Protein AF-A0A8W8P4F6-F1 (afdb_monomer)

Sequence (66 aa):
MATSDERGKPRVLVLGGTGFIGRNLVTYLVQNDLVSKVRVADKVPPALAWLNQKHKVRFNGQMPTG

Radius of gyration: 12.94 Å; Cα contacts (8 Å, |Δi|>4): 67; chains: 1; bounding box: 38×24×29 Å

Nearest PDB structures (foldseek):
  2atc-assembly1_B  TM=4.153E-01  e=3.685E+00  Escherichia coli
  4w91-assembly5_I  TM=4.303E-01  e=3.450E+00  Brucella suis bv. 4 str. 40
  2ayi-assembly1_A  TM=4.439E-01  e=5.844E+00  Thermus thermophilus
  4w91-assembly3_E  TM=4.315E-01  e=4.796E+00  Brucella suis bv. 4 str. 40

Foldseek 3Di:
DDDPPVPPAAADEAEQLLDPVNLVVLVVCLVVVRHPYYHYDYPDPNVRRPDDPSSVCSHVVNDDDD

Organism: Magallana gigas (NCBI:txid29159)

pLDDT: mean 73.58, std 16.41, range [41.47, 91.5]

Solvent-accessible surface area (backbone atoms only — not comparable to full-atom values): 4224 Å² total; per-residue (Å²): 134,87,62,81,78,82,68,60,56,50,74,46,77,37,76,45,25,75,43,82,65,30,42,52,51,56,47,51,38,60,74,68,66,58,44,72,40,82,47,72,46,48,97,62,54,71,90,78,41,95,57,55,72,80,52,46,43,59,74,72,70,48,72,83,81,126

InterPro domains:
  IPR002225 3-beta hydroxysteroid dehydrogenase/isomerase [PF01073] (13-45)
  IPR036291 NAD(P)-binding domain superfamily [SSF51735] (6-51)

Structure (mmCIF, N/CA/C/O backbone):
data_AF-A0A8W8P4F6-F1
#
_entry.id   AF-A0A8W8P4F6-F1
#
loop_
_atom_site.group_PDB
_atom_site.id
_atom_site.type_symbol
_atom_site.label_atom_id
_atom_site.label_alt_id
_atom_site.label_comp_id
_atom_site.label_asym_id
_atom_site.label_entity_id
_atom_site.label_seq_id
_atom_site.pdbx_PDB_ins_code
_atom_site.Cartn_x
_atom_site.Cartn_y
_atom_site.Cartn_z
_atom_site.occupancy
_atom_site.B_iso_or_equiv
_atom_site.auth_seq_id
_atom_site.auth_comp_id
_atom_site.auth_asym_id
_atom_site.auth_atom_id
_atom_site.pdbx_PDB_model_num
ATOM 1 N N . MET A 1 1 ? -28.075 13.752 6.621 1.00 42.72 1 MET A N 1
ATOM 2 C CA . MET A 1 1 ? -26.703 14.222 6.330 1.00 42.72 1 MET A CA 1
ATOM 3 C C . MET A 1 1 ? -25.769 13.366 7.172 1.00 42.72 1 MET A C 1
ATOM 5 O O . MET A 1 1 ? -25.727 13.557 8.374 1.00 42.72 1 MET A O 1
ATOM 9 N N . ALA A 1 2 ? -25.183 12.313 6.594 1.00 42.94 2 ALA A N 1
ATOM 10 C CA . ALA A 1 2 ? -24.478 11.292 7.374 1.00 42.94 2 ALA A CA 1
ATOM 11 C C . ALA A 1 2 ? -23.155 11.840 7.929 1.00 42.94 2 ALA A C 1
ATOM 13 O O . ALA A 1 2 ? -22.269 12.221 7.153 1.00 42.94 2 ALA A O 1
ATOM 14 N N . THR A 1 3 ? -23.079 11.869 9.258 1.00 41.47 3 THR A N 1
ATOM 15 C CA . THR A 1 3 ? -21.921 12.212 10.079 1.00 41.47 3 THR A CA 1
ATOM 16 C C . THR A 1 3 ? -20.758 11.276 9.750 1.00 41.47 3 THR A C 1
ATOM 18 O O . THR A 1 3 ? -20.926 10.092 9.459 1.00 41.47 3 THR A O 1
ATOM 21 N N . SER A 1 4 ? -19.557 11.839 9.702 1.00 55.03 4 SER A N 1
ATOM 22 C CA . SER A 1 4 ? -18.337 11.192 9.208 1.00 55.03 4 SER A CA 1
ATOM 23 C C . SER A 1 4 ? -17.919 9.949 10.001 1.00 55.03 4 SER A C 1
ATOM 25 O O . SER 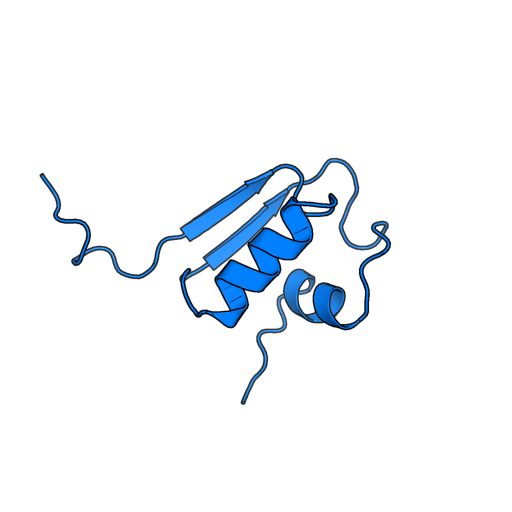A 1 4 ? -17.157 9.141 9.480 1.00 55.03 4 SER A O 1
ATOM 27 N N . ASP A 1 5 ? -18.420 9.806 11.228 1.00 54.28 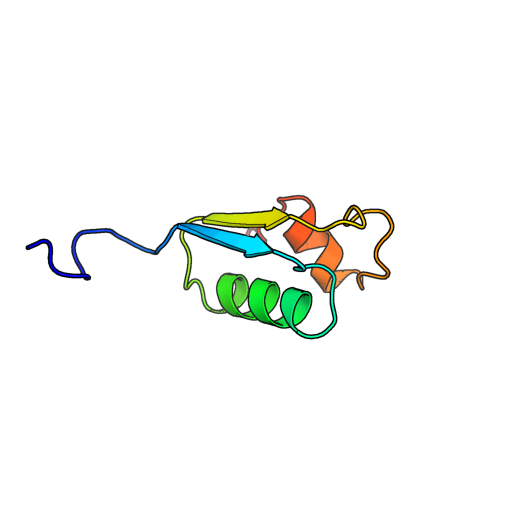5 ASP A N 1
ATOM 28 C CA . ASP A 1 5 ? -17.988 8.800 12.203 1.00 54.28 5 ASP A CA 1
ATOM 29 C C . ASP A 1 5 ? -18.746 7.460 12.072 1.00 54.28 5 ASP A C 1
ATOM 31 O O . ASP A 1 5 ? -18.233 6.404 12.423 1.00 54.28 5 ASP A O 1
ATOM 35 N N . GLU A 1 6 ? -19.933 7.450 11.451 1.00 52.69 6 GLU A N 1
ATOM 36 C CA . GLU A 1 6 ? -20.743 6.227 11.288 1.00 52.69 6 GLU A CA 1
ATOM 37 C C . GLU A 1 6 ? -20.364 5.388 10.049 1.00 52.69 6 GLU A C 1
ATOM 39 O O . GLU A 1 6 ? -20.880 4.288 9.852 1.00 52.69 6 GLU A O 1
ATOM 44 N N . ARG A 1 7 ? -19.459 5.873 9.183 1.00 56.25 7 ARG A N 1
ATOM 45 C CA . ARG A 1 7 ? -19.109 5.205 7.908 1.00 56.25 7 ARG A CA 1
ATOM 46 C C . ARG A 1 7 ? -17.845 4.339 7.945 1.00 56.25 7 ARG A C 1
ATOM 48 O O . ARG A 1 7 ? -17.455 3.810 6.902 1.00 56.25 7 ARG A O 1
ATOM 55 N N . GLY A 1 8 ? -17.222 4.163 9.113 1.00 78.25 8 GLY A N 1
ATOM 56 C CA . GLY A 1 8 ? -15.964 3.424 9.247 1.00 78.25 8 GLY A CA 1
ATOM 57 C C . GLY A 1 8 ? -14.808 4.047 8.447 1.00 78.25 8 GLY A C 1
ATOM 58 O O . GLY A 1 8 ? -14.954 5.078 7.786 1.00 78.25 8 GLY A O 1
ATOM 59 N N . LYS A 1 9 ? -13.620 3.429 8.502 1.00 86.12 9 LYS A N 1
ATOM 60 C CA . LYS A 1 9 ? -12.439 3.940 7.784 1.00 86.12 9 LYS A CA 1
ATOM 61 C C . LYS A 1 9 ? -12.714 4.051 6.276 1.00 86.12 9 LYS A C 1
ATOM 63 O O . LYS A 1 9 ? -13.262 3.111 5.687 1.00 86.12 9 LYS A O 1
ATOM 68 N N . PRO A 1 10 ? -12.281 5.132 5.609 1.00 90.31 10 PRO A N 1
ATOM 69 C CA . PRO A 1 10 ? -12.562 5.359 4.198 1.00 90.31 10 PRO A CA 1
ATOM 70 C C . PRO A 1 10 ? -11.917 4.314 3.282 1.00 90.31 10 PRO A C 1
ATOM 72 O O . PRO A 1 10 ? -10.883 3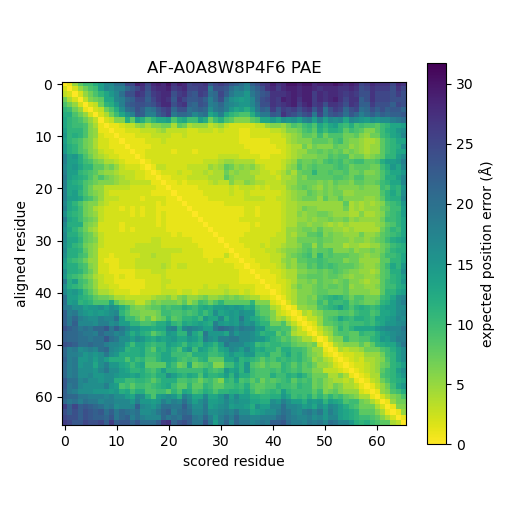.715 3.589 1.00 90.31 10 PRO A O 1
ATOM 75 N N . ARG A 1 11 ? -12.529 4.128 2.110 1.00 90.81 11 ARG A N 1
ATOM 76 C CA . ARG A 1 11 ? -11.976 3.350 0.998 1.00 90.81 11 ARG A CA 1
ATOM 77 C C . ARG A 1 11 ? -11.462 4.318 -0.056 1.00 90.81 11 ARG A C 1
ATOM 79 O O . ARG A 1 11 ? -12.230 5.144 -0.537 1.00 90.81 11 ARG A O 1
ATOM 86 N N . VAL A 1 12 ? -10.194 4.204 -0.433 1.00 91.31 12 VAL A N 1
ATOM 87 C CA . VAL A 1 12 ? -9.525 5.192 -1.291 1.00 91.31 12 VAL A CA 1
ATOM 88 C C . VAL A 1 12 ? -8.949 4.564 -2.561 1.00 91.31 12 VAL A C 1
ATOM 90 O O . VAL A 1 12 ? -8.477 3.423 -2.554 1.00 91.31 12 VAL A O 1
ATOM 93 N N . LEU A 1 13 ? -8.984 5.323 -3.657 1.00 91.12 13 LEU A N 1
ATOM 94 C CA . LEU A 1 13 ? -8.298 5.031 -4.915 1.00 91.12 13 LEU A CA 1
ATOM 95 C C . LEU A 1 13 ? -7.233 6.107 -5.140 1.00 91.12 13 LEU A C 1
ATOM 97 O O . LEU A 1 13 ? -7.563 7.284 -5.239 1.00 91.12 13 LEU A O 1
ATOM 101 N N . VAL A 1 14 ? -5.969 5.703 -5.231 1.00 90.25 14 VAL A N 1
ATOM 102 C CA . VAL A 1 14 ? -4.843 6.599 -5.512 1.00 90.25 14 VAL A CA 1
ATOM 103 C C . VAL A 1 14 ? -4.464 6.470 -6.983 1.00 90.25 14 VAL A C 1
ATOM 105 O O . VAL A 1 14 ? -4.074 5.390 -7.427 1.00 90.25 14 VAL A O 1
ATOM 108 N N . LEU A 1 15 ? -4.570 7.569 -7.731 1.00 91.31 15 LEU A N 1
ATOM 109 C CA . LEU A 1 15 ? -4.095 7.667 -9.112 1.00 91.31 15 LEU A CA 1
ATOM 110 C C . LEU A 1 15 ? -2.645 8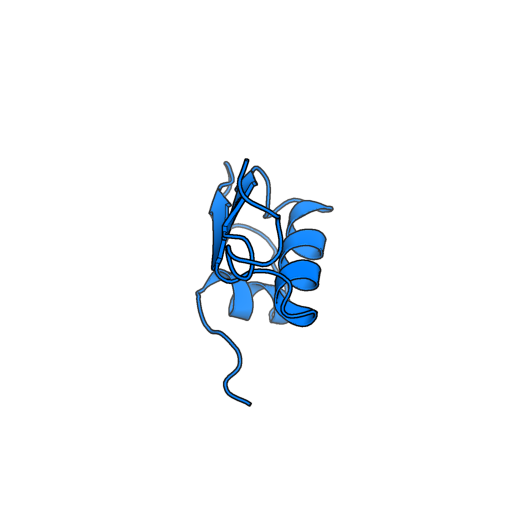.171 -9.112 1.00 91.31 15 LEU A C 1
ATOM 112 O O . LEU A 1 15 ? -2.339 9.148 -8.434 1.00 91.31 15 LEU A O 1
ATOM 116 N N . GLY A 1 16 ? -1.744 7.501 -9.831 1.00 88.25 16 GLY A N 1
ATOM 117 C CA . GLY A 1 16 ? -0.310 7.825 -9.802 1.00 88.25 16 GLY A CA 1
ATOM 118 C C . GLY A 1 16 ? 0.399 7.340 -8.531 1.00 88.25 16 GLY A C 1
ATOM 119 O O . GLY A 1 16 ? 1.379 7.937 -8.075 1.00 88.25 16 GLY A O 1
ATOM 120 N N . GLY A 1 17 ? -0.115 6.276 -7.904 1.00 84.00 17 GLY A N 1
ATOM 121 C CA . GLY A 1 17 ? 0.393 5.805 -6.616 1.00 84.00 17 GLY A CA 1
ATOM 122 C C . GLY A 1 17 ? 1.784 5.160 -6.666 1.00 84.00 17 GLY A C 1
ATOM 123 O O . GLY A 1 17 ? 2.370 4.950 -5.611 1.00 84.00 17 GLY A O 1
ATOM 124 N N . THR A 1 18 ? 2.353 4.880 -7.844 1.00 82.81 18 THR A N 1
ATOM 125 C CA . THR A 1 18 ? 3.751 4.422 -7.959 1.00 82.81 18 THR A CA 1
ATOM 126 C C . THR A 1 18 ? 4.745 5.583 -8.068 1.00 82.81 18 THR A C 1
ATOM 128 O O . THR A 1 18 ? 5.953 5.383 -7.911 1.00 82.81 18 THR A O 1
ATOM 131 N N . GLY A 1 19 ? 4.259 6.813 -8.270 1.00 84.25 19 GLY A N 1
ATOM 132 C CA . GLY A 1 19 ? 5.066 8.032 -8.296 1.00 84.25 19 GLY A CA 1
ATOM 133 C C . GLY A 1 19 ? 5.720 8.368 -6.949 1.00 84.25 19 GLY A C 1
ATOM 134 O O . GLY A 1 19 ? 5.575 7.646 -5.960 1.00 84.25 19 GLY A O 1
ATOM 135 N N . PHE A 1 20 ? 6.463 9.476 -6.903 1.00 84.19 20 PHE A N 1
ATOM 136 C CA . PHE A 1 20 ? 7.213 9.895 -5.710 1.00 84.19 20 PHE A CA 1
ATOM 137 C C . PHE A 1 20 ? 6.301 10.174 -4.506 1.00 84.19 20 PHE A C 1
ATOM 139 O O . PHE A 1 20 ? 6.513 9.636 -3.422 1.00 84.19 20 PHE A O 1
ATOM 146 N N . ILE A 1 21 ? 5.241 10.957 -4.705 1.00 89.62 21 ILE A N 1
ATOM 147 C CA . ILE A 1 21 ? 4.289 11.301 -3.639 1.00 89.62 21 ILE A CA 1
ATOM 148 C C . ILE A 1 21 ? 3.348 10.123 -3.367 1.00 89.62 21 ILE A C 1
ATOM 150 O O . ILE A 1 21 ? 3.147 9.731 -2.219 1.00 89.62 21 ILE A O 1
ATOM 154 N N . GLY A 1 22 ? 2.828 9.510 -4.434 1.00 89.38 22 GLY A N 1
ATOM 155 C CA . GLY A 1 22 ? 1.840 8.439 -4.361 1.00 89.38 22 GLY A CA 1
ATOM 156 C C . GLY A 1 22 ? 2.274 7.252 -3.498 1.00 89.38 22 GLY A C 1
ATOM 157 O O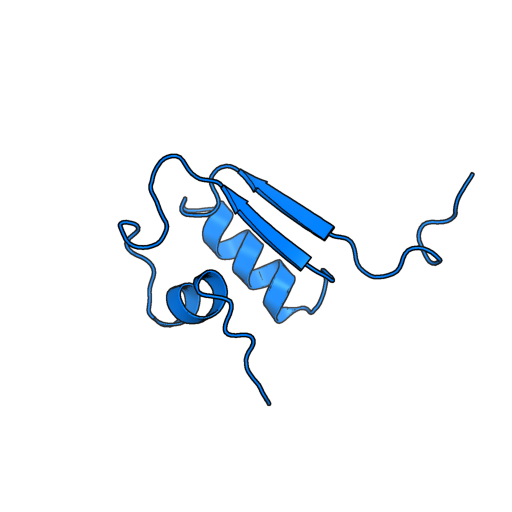 . GLY A 1 22 ? 1.508 6.803 -2.646 1.00 89.38 22 GLY A O 1
ATOM 158 N N . ARG A 1 23 ? 3.526 6.793 -3.640 1.00 87.38 23 ARG A N 1
ATOM 159 C CA . ARG A 1 23 ? 4.035 5.638 -2.878 1.00 87.38 23 ARG A CA 1
ATOM 160 C C . ARG A 1 23 ? 4.121 5.919 -1.375 1.00 87.38 23 ARG A C 1
ATOM 162 O O . ARG A 1 23 ? 3.835 5.040 -0.562 1.00 87.38 23 ARG A O 1
ATOM 169 N N . ASN A 1 24 ? 4.490 7.149 -1.016 1.00 91.00 24 ASN A N 1
ATOM 170 C CA . ASN A 1 24 ? 4.604 7.585 0.373 1.00 91.00 24 ASN A CA 1
ATOM 171 C C . ASN A 1 24 ? 3.218 7.781 0.986 1.00 91.00 24 ASN A C 1
ATOM 173 O O . ASN A 1 24 ? 2.982 7.325 2.098 1.00 91.00 24 ASN A O 1
ATOM 177 N N . LEU A 1 25 ? 2.278 8.359 0.232 1.00 91.50 25 LEU A N 1
ATOM 178 C CA . LEU A 1 25 ? 0.887 8.507 0.657 1.00 91.50 25 LEU A CA 1
ATOM 179 C C . LEU A 1 25 ? 0.234 7.148 0.940 1.00 91.50 25 LEU A C 1
ATOM 181 O O . LEU A 1 25 ? -0.341 6.955 2.006 1.00 91.50 25 LEU A O 1
ATOM 185 N N . VAL A 1 26 ? 0.357 6.186 0.020 1.00 90.19 26 VAL A N 1
ATOM 186 C CA . VAL A 1 26 ? -0.175 4.824 0.215 1.00 90.19 26 VAL A CA 1
ATOM 187 C C . VAL A 1 26 ? 0.433 4.183 1.462 1.00 90.19 26 VAL A C 1
ATOM 189 O O . VAL A 1 26 ? -0.288 3.606 2.272 1.00 90.19 26 VAL A O 1
ATOM 192 N N . THR A 1 27 ? 1.746 4.325 1.648 1.00 89.06 27 THR A N 1
ATOM 193 C CA . THR A 1 27 ? 2.445 3.797 2.825 1.00 89.06 27 THR A CA 1
ATOM 194 C C . THR A 1 27 ? 1.937 4.438 4.115 1.00 89.06 27 THR A C 1
ATOM 196 O O . THR A 1 27 ? 1.601 3.717 5.049 1.00 89.06 27 THR A O 1
ATOM 199 N N . TYR A 1 28 ? 1.800 5.764 4.146 1.00 91.38 28 TYR A N 1
ATOM 200 C CA . TYR A 1 28 ? 1.293 6.507 5.296 1.00 91.38 28 TYR A CA 1
ATOM 201 C C . TYR A 1 28 ? -0.135 6.090 5.675 1.00 91.38 28 TYR A C 1
ATOM 203 O O . TYR A 1 28 ? -0.398 5.813 6.844 1.00 91.38 28 TYR A O 1
ATOM 211 N N . LEU A 1 29 ? -1.036 5.981 4.692 1.00 89.81 29 LEU A N 1
ATOM 212 C CA . LEU A 1 29 ? -2.431 5.581 4.913 1.00 89.81 29 LEU A CA 1
ATOM 213 C C . LEU A 1 29 ? -2.542 4.176 5.512 1.00 89.81 29 LEU A C 1
ATOM 215 O O . LEU A 1 29 ? -3.369 3.946 6.391 1.00 89.81 29 LEU A O 1
ATOM 219 N N . VAL A 1 30 ? -1.710 3.245 5.040 1.00 85.88 30 VAL A N 1
ATOM 220 C CA . VAL A 1 30 ? -1.717 1.857 5.514 1.00 85.88 30 VAL A CA 1
ATOM 221 C C . VAL A 1 30 ? -1.013 1.719 6.869 1.00 85.88 30 VAL A C 1
ATOM 223 O O . VAL A 1 30 ? -1.486 0.971 7.716 1.00 85.88 30 VAL A O 1
ATOM 226 N N . GLN A 1 31 ? 0.105 2.415 7.100 1.00 87.38 31 GLN A N 1
ATOM 227 C CA . GLN A 1 31 ? 0.855 2.329 8.362 1.00 87.38 31 GLN A CA 1
ATOM 228 C C . GLN A 1 31 ? 0.107 2.931 9.548 1.00 87.38 31 GLN A C 1
ATOM 230 O O . GLN A 1 31 ? 0.216 2.412 10.652 1.00 87.38 31 GLN A O 1
ATOM 235 N N . ASN A 1 32 ? -0.640 4.007 9.317 1.00 89.94 32 ASN A N 1
ATOM 236 C CA . ASN A 1 32 ? -1.418 4.676 10.357 1.00 89.94 32 ASN A CA 1
ATOM 237 C C . ASN A 1 32 ? -2.855 4.146 10.438 1.00 89.94 32 ASN A C 1
ATOM 239 O O . ASN A 1 32 ? -3.680 4.741 11.122 1.00 89.94 32 ASN A O 1
ATOM 243 N N . ASP A 1 33 ? -3.163 3.059 9.718 1.00 85.56 33 ASP A N 1
ATOM 244 C CA . ASP A 1 33 ? -4.463 2.392 9.769 1.00 85.56 33 ASP A CA 1
ATOM 245 C C . ASP A 1 33 ? -5.644 3.355 9.490 1.00 85.56 33 ASP A C 1
ATOM 247 O O . ASP A 1 33 ? -6.705 3.297 10.107 1.00 85.56 33 ASP A O 1
ATOM 251 N N . LEU A 1 34 ? -5.449 4.279 8.540 1.00 88.25 34 LEU A N 1
ATOM 252 C CA . LEU A 1 34 ? -6.382 5.378 8.241 1.00 88.25 34 LEU A CA 1
ATOM 253 C C . LEU A 1 34 ? -7.447 5.006 7.203 1.00 88.25 34 LEU A C 1
ATOM 255 O O . LEU A 1 34 ? -8.352 5.791 6.932 1.00 88.25 34 LEU A O 1
ATOM 259 N N . VAL A 1 35 ? -7.327 3.838 6.568 1.00 89.31 35 VAL A N 1
ATOM 260 C CA . VAL A 1 35 ? -8.189 3.403 5.460 1.00 89.31 35 VAL A CA 1
ATOM 261 C C . VAL A 1 35 ? -8.612 1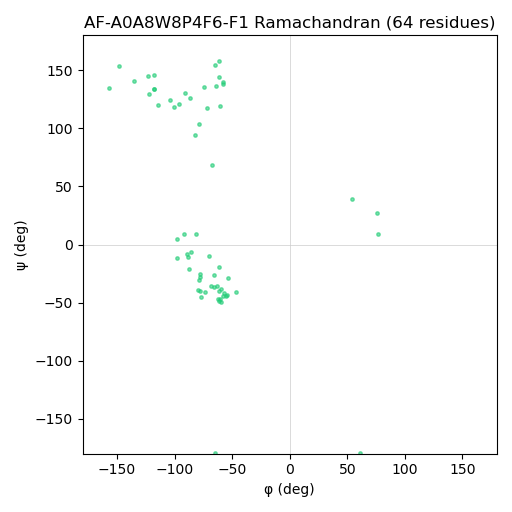.952 5.649 1.00 89.31 35 VAL A C 1
ATOM 263 O O . VAL A 1 35 ? -7.811 1.108 6.030 1.00 89.31 35 VAL A O 1
ATOM 266 N N . SER A 1 36 ? -9.866 1.632 5.327 1.00 88.50 36 SER A N 1
ATOM 267 C CA . SER A 1 36 ? -10.340 0.239 5.310 1.00 88.50 36 SER A CA 1
ATOM 268 C C . SER A 1 36 ? -9.890 -0.497 4.048 1.00 88.50 36 SER A C 1
ATOM 270 O O . SER A 1 36 ? -9.786 -1.722 4.029 1.00 88.50 36 SER A O 1
ATOM 272 N N . LYS A 1 37 ? -9.639 0.243 2.961 1.00 84.81 37 LYS A N 1
ATOM 273 C CA . LYS A 1 37 ? -9.151 -0.302 1.692 1.00 84.81 37 LYS A CA 1
ATOM 274 C C . LYS A 1 37 ? -8.438 0.772 0.886 1.00 84.81 37 LYS A C 1
ATOM 276 O O . LYS A 1 37 ? -8.988 1.851 0.685 1.00 84.81 37 LYS A O 1
ATOM 281 N N . VAL A 1 38 ? -7.282 0.431 0.330 1.00 88.44 38 VAL A N 1
ATOM 282 C CA . VAL A 1 38 ? -6.578 1.248 -0.663 1.00 88.44 38 VAL A CA 1
ATOM 283 C C . VAL A 1 38 ? -6.465 0.477 -1.974 1.00 88.44 38 VAL A C 1
ATOM 285 O O . VAL A 1 38 ? -6.146 -0.710 -1.991 1.00 88.44 38 VAL A O 1
ATOM 288 N N . ARG A 1 39 ? -6.770 1.144 -3.086 1.00 88.06 39 ARG A N 1
ATOM 289 C CA . ARG A 1 39 ? -6.436 0.693 -4.440 1.00 88.06 39 ARG A CA 1
ATOM 290 C C . ARG A 1 39 ? -5.519 1.718 -5.072 1.00 88.06 39 ARG A C 1
ATOM 292 O O . ARG A 1 39 ? -5.675 2.912 -4.834 1.00 88.06 39 ARG A O 1
ATOM 299 N N . VAL A 1 40 ? -4.598 1.252 -5.898 1.00 86.50 40 VAL A N 1
ATOM 300 C CA . VAL A 1 40 ? -3.704 2.125 -6.648 1.00 86.50 40 VAL A CA 1
ATOM 301 C C . VAL A 1 40 ? -3.880 1.846 -8.127 1.00 86.50 40 VAL A C 1
ATOM 303 O O . VAL A 1 40 ? -3.823 0.692 -8.543 1.00 86.50 40 VAL A O 1
ATOM 306 N N . ALA A 1 41 ? -4.095 2.901 -8.901 1.00 84.06 41 ALA A N 1
ATOM 307 C CA . ALA A 1 41 ? -4.052 2.855 -10.350 1.00 84.06 41 ALA A CA 1
ATOM 308 C C . ALA A 1 41 ? -2.937 3.779 -10.831 1.00 84.06 41 ALA A C 1
ATOM 310 O O . ALA A 1 41 ? -2.785 4.906 -10.363 1.00 84.06 41 ALA A O 1
ATOM 311 N N . ASP A 1 42 ? -2.131 3.292 -11.755 1.00 83.00 42 ASP A N 1
ATOM 312 C CA . ASP A 1 42 ? -1.029 4.042 -12.330 1.00 83.00 42 ASP A CA 1
ATOM 313 C C . ASP A 1 42 ? -0.851 3.584 -13.779 1.00 83.00 42 ASP A C 1
ATOM 315 O O . ASP A 1 42 ? -1.219 2.461 -14.127 1.00 83.00 42 ASP A O 1
ATOM 319 N N . LYS A 1 43 ? -0.308 4.460 -14.625 1.00 78.69 43 LYS A N 1
ATOM 320 C CA . LYS A 1 43 ? 0.037 4.125 -16.008 1.00 78.69 43 LYS A CA 1
ATOM 321 C C . LYS A 1 43 ? 1.112 3.038 -16.042 1.00 78.69 43 LYS A C 1
ATOM 323 O O . LYS A 1 43 ? 1.098 2.194 -16.934 1.00 78.69 43 LYS A O 1
ATOM 328 N N . VAL A 1 44 ? 2.040 3.063 -15.084 1.00 70.75 44 VAL A N 1
ATOM 329 C CA . VAL A 1 44 ? 3.072 2.033 -14.937 1.00 70.75 44 VAL A CA 1
ATOM 330 C C . VAL A 1 44 ? 2.599 1.014 -13.899 1.00 70.75 44 VAL A C 1
ATOM 332 O O . VAL A 1 44 ? 2.350 1.393 -12.753 1.00 70.75 44 VAL A O 1
ATOM 335 N N . PRO A 1 45 ? 2.469 -0.278 -14.247 1.00 65.94 45 PRO A N 1
ATOM 336 C CA . PRO A 1 45 ? 2.057 -1.279 -13.277 1.00 65.94 45 PRO A CA 1
ATOM 337 C C . PRO A 1 45 ? 3.082 -1.367 -12.130 1.00 65.94 45 PRO A C 1
ATOM 339 O O . PRO A 1 45 ? 4.287 -1.270 -12.380 1.00 65.94 45 PRO A O 1
ATOM 342 N N . PRO A 1 46 ? 2.649 -1.612 -10.877 1.00 62.50 46 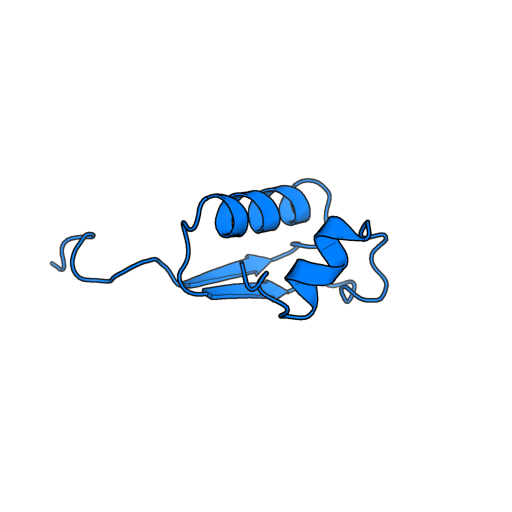PRO A N 1
ATOM 343 C CA . PRO A 1 46 ? 3.536 -1.657 -9.710 1.00 62.50 46 PRO A CA 1
ATOM 344 C C . PRO A 1 46 ? 4.721 -2.622 -9.848 1.00 62.50 46 PRO A C 1
ATOM 346 O O . PRO A 1 46 ? 5.780 -2.369 -9.284 1.00 62.50 46 PRO A O 1
ATOM 349 N N . ALA A 1 47 ? 4.564 -3.699 -10.627 1.00 60.00 47 ALA A N 1
ATOM 350 C CA . ALA A 1 47 ? 5.620 -4.671 -10.918 1.00 60.00 47 ALA A CA 1
ATOM 351 C C . ALA A 1 47 ? 6.792 -4.089 -11.736 1.00 60.00 47 ALA A C 1
ATOM 353 O O . ALA A 1 47 ? 7.909 -4.588 -11.634 1.00 60.00 47 ALA A O 1
ATOM 354 N N . LEU A 1 48 ? 6.543 -3.035 -12.522 1.00 58.66 48 LEU A N 1
ATOM 355 C CA . LEU A 1 48 ? 7.550 -2.310 -13.306 1.00 58.66 48 LEU A CA 1
ATOM 356 C C . LEU A 1 48 ? 8.031 -1.031 -12.607 1.00 58.66 48 LEU A C 1
ATOM 358 O O . LEU A 1 48 ? 9.019 -0.429 -13.023 1.00 58.66 48 LEU A O 1
ATOM 362 N N . ALA A 1 49 ? 7.355 -0.6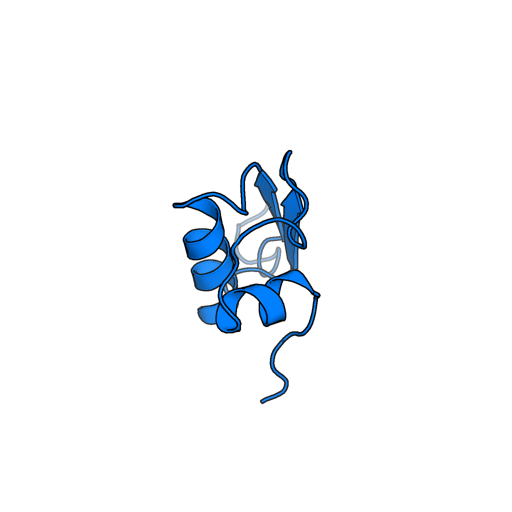08 -11.539 1.00 60.03 49 ALA A N 1
ATOM 363 C CA . ALA A 1 49 ? 7.817 0.494 -10.716 1.00 60.03 49 ALA A CA 1
ATOM 364 C C . ALA A 1 49 ? 9.004 0.036 -9.850 1.00 60.03 49 ALA A C 1
ATOM 366 O O . ALA A 1 49 ? 8.964 -1.028 -9.228 1.00 60.03 49 ALA A O 1
ATOM 367 N N . TRP A 1 50 ? 10.057 0.856 -9.761 1.00 60.69 50 TRP A N 1
ATOM 368 C CA . TRP A 1 50 ? 11.162 0.691 -8.802 1.00 60.69 50 TRP A CA 1
ATOM 369 C C . TRP A 1 50 ? 10.677 0.929 -7.362 1.00 60.69 50 TRP A C 1
ATOM 371 O O . TRP A 1 50 ? 10.983 1.929 -6.710 1.00 60.69 50 TRP A O 1
ATOM 381 N N . LEU A 1 51 ? 9.849 0.010 -6.874 1.00 59.09 51 LEU A N 1
ATOM 382 C CA . LEU A 1 51 ? 9.363 -0.037 -5.508 1.00 59.09 51 LEU A CA 1
ATOM 383 C C . LEU A 1 51 ? 10.383 -0.795 -4.659 1.00 59.09 51 LEU A C 1
ATOM 385 O O . LEU A 1 51 ? 10.734 -1.934 -4.958 1.00 59.09 51 LEU A O 1
ATOM 389 N N . ASN A 1 52 ? 10.843 -0.183 -3.569 1.00 61.41 52 ASN A N 1
ATOM 390 C CA . ASN A 1 52 ? 11.643 -0.887 -2.568 1.00 61.41 52 ASN A CA 1
ATOM 391 C C . ASN A 1 52 ? 10.831 -2.034 -1.943 1.00 61.41 52 ASN A C 1
ATOM 393 O O . ASN A 1 52 ? 9.598 -1.990 -1.935 1.00 61.41 52 ASN A O 1
ATOM 397 N N . GLN A 1 53 ? 11.510 -3.033 -1.367 1.00 64.31 53 GLN A N 1
ATOM 398 C CA . GLN A 1 53 ? 10.891 -4.223 -0.755 1.00 64.31 53 GLN A CA 1
ATOM 399 C C . GLN A 1 53 ? 9.710 -3.865 0.173 1.00 64.31 53 GLN A C 1
ATOM 401 O O . GLN A 1 53 ? 8.650 -4.480 0.098 1.00 64.31 53 GLN A O 1
ATOM 406 N N . LYS A 1 54 ? 9.854 -2.791 0.969 1.00 64.38 54 LYS A N 1
ATOM 407 C CA . LYS A 1 54 ? 8.812 -2.266 1.873 1.00 64.38 54 LYS A CA 1
ATOM 408 C C . LYS A 1 54 ? 7.527 -1.843 1.152 1.00 64.38 54 LYS A C 1
ATOM 410 O O . LYS A 1 54 ? 6.438 -2.067 1.668 1.00 64.38 54 LYS A O 1
ATOM 415 N N . HIS A 1 55 ? 7.642 -1.246 -0.033 1.00 60.97 55 HIS A N 1
ATOM 416 C CA . HIS A 1 55 ? 6.490 -0.853 -0.841 1.00 60.97 55 HIS A CA 1
ATOM 417 C C . HIS A 1 55 ? 5.910 -2.058 -1.595 1.00 60.97 55 HIS A C 1
ATOM 419 O O . HIS A 1 55 ? 4.693 -2.208 -1.632 1.00 60.97 55 HIS A O 1
ATOM 425 N N . LYS A 1 56 ? 6.746 -2.968 -2.122 1.00 61.12 56 LYS A N 1
ATOM 426 C CA . LYS A 1 56 ? 6.279 -4.173 -2.841 1.00 61.12 56 LYS A CA 1
ATOM 427 C C . LYS A 1 56 ? 5.306 -5.018 -2.012 1.00 61.12 56 LYS A C 1
ATOM 429 O O . LYS A 1 56 ? 4.259 -5.401 -2.524 1.00 61.12 56 LYS A O 1
ATOM 434 N N . VAL A 1 57 ? 5.602 -5.229 -0.725 1.00 61.06 57 VAL A N 1
ATOM 435 C CA . VAL A 1 57 ? 4.737 -5.990 0.201 1.00 61.06 57 VAL A CA 1
ATOM 436 C C . VAL A 1 57 ? 3.326 -5.390 0.278 1.00 61.06 57 VAL A C 1
ATOM 438 O O . VAL A 1 57 ? 2.335 -6.110 0.214 1.00 61.06 57 VAL A O 1
ATOM 441 N N . ARG A 1 58 ? 3.214 -4.057 0.322 1.00 66.75 58 ARG A N 1
ATOM 442 C CA . ARG A 1 58 ? 1.923 -3.366 0.473 1.00 66.75 58 ARG A CA 1
ATOM 443 C C . ARG A 1 58 ? 1.121 -3.289 -0.823 1.00 66.75 58 ARG A C 1
ATOM 445 O O . ARG A 1 58 ? -0.105 -3.307 -0.782 1.00 66.75 58 ARG A O 1
ATOM 452 N N . PHE A 1 59 ? 1.796 -3.227 -1.968 1.00 66.38 59 PHE A N 1
ATOM 453 C CA . PHE A 1 59 ? 1.143 -3.176 -3.277 1.00 66.38 59 PHE A CA 1
ATOM 454 C C . PHE A 1 59 ? 0.638 -4.545 -3.756 1.00 66.38 59 PHE A C 1
ATOM 456 O O . PHE A 1 59 ? -0.366 -4.595 -4.461 1.00 66.38 59 PHE A O 1
ATOM 463 N N . ASN A 1 60 ? 1.264 -5.647 -3.329 1.00 63.22 60 ASN A N 1
ATOM 464 C CA . ASN A 1 60 ? 0.829 -7.012 -3.660 1.00 63.22 60 ASN A CA 1
ATOM 465 C C . ASN A 1 60 ? -0.323 -7.540 -2.781 1.00 63.22 60 ASN A C 1
ATOM 467 O O . ASN A 1 60 ? -0.657 -8.720 -2.851 1.00 63.22 60 ASN A O 1
ATOM 471 N N . GLY A 1 61 ? -0.936 -6.692 -1.948 1.00 58.16 61 GLY A N 1
ATOM 472 C CA . GLY A 1 61 ? -2.057 -7.087 -1.090 1.00 58.16 61 GLY A CA 1
ATOM 473 C C . GLY A 1 61 ? -1.658 -7.892 0.149 1.00 58.16 61 GLY A C 1
ATOM 474 O O . GLY A 1 61 ? -2.539 -8.377 0.855 1.00 58.16 61 GLY A O 1
ATOM 475 N N . GLN A 1 62 ? -0.361 -8.008 0.453 1.00 48.28 62 GLN A N 1
ATOM 476 C CA . GLN A 1 62 ? 0.093 -8.574 1.718 1.00 48.28 62 GLN A CA 1
ATOM 477 C C . GLN A 1 62 ? 0.050 -7.482 2.790 1.00 48.28 62 GLN A C 1
ATOM 479 O O . GLN A 1 62 ? 0.962 -6.666 2.946 1.00 48.28 62 GLN A O 1
ATOM 484 N N . MET A 1 63 ? -1.064 -7.443 3.522 1.00 51.34 63 MET A N 1
ATOM 485 C CA . MET A 1 63 ? -1.091 -6.771 4.815 1.00 51.34 63 MET A CA 1
ATOM 486 C C . MET A 1 63 ? -0.131 -7.522 5.754 1.00 51.34 63 MET A C 1
ATOM 488 O O . MET A 1 63 ? -0.140 -8.752 5.745 1.00 51.34 63 MET A O 1
ATOM 492 N N . PRO A 1 64 ? 0.704 -6.833 6.547 1.00 47.22 64 PRO A N 1
ATOM 493 C CA . PRO A 1 64 ? 1.468 -7.469 7.600 1.00 47.22 64 PRO A CA 1
ATOM 494 C C . PRO A 1 64 ? 0.471 -8.072 8.567 1.00 47.22 64 PRO A C 1
ATOM 496 O O . PRO A 1 64 ? -0.372 -7.379 9.135 1.00 47.22 64 PRO A O 1
ATOM 499 N N . THR A 1 65 ? 0.563 -9.377 8.707 1.00 45.12 65 THR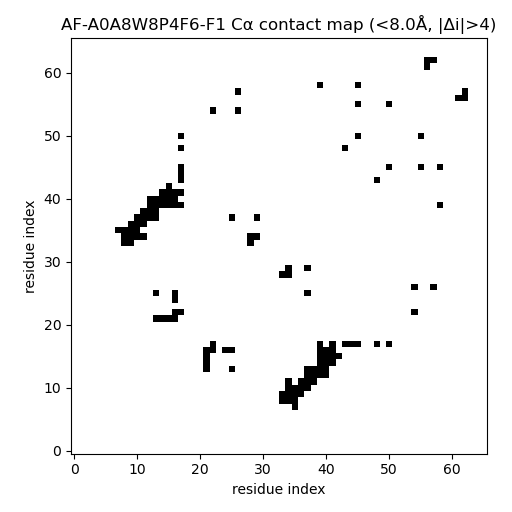 A N 1
ATOM 500 C CA . THR A 1 65 ? 0.030 -10.088 9.850 1.00 45.12 65 THR A CA 1
ATOM 501 C C . THR A 1 65 ? 1.026 -9.911 10.989 1.00 45.12 65 THR A C 1
ATOM 503 O O . THR A 1 65 ? 2.067 -10.563 10.958 1.00 45.12 65 THR A O 1
ATOM 506 N N . GLY A 1 66 ? 0.696 -9.043 11.951 1.00 42.69 66 GLY A N 1
ATOM 507 C CA . GLY A 1 66 ? 1.419 -8.898 13.223 1.00 42.69 66 GLY A CA 1
ATOM 508 C C . GLY A 1 66 ? 2.666 -8.036 13.147 1.00 42.69 66 GLY A C 1
ATOM 509 O O . GLY A 1 66 ? 3.673 -8.506 12.580 1.00 42.69 66 GLY A O 1
#

Mean predicted aligned error: 9.4 Å

Secondary structure (DSSP, 8-state):
---TTTT-SPEEEEETTTSHHHHHHHHHHHHTT--SEEEEE-SS-TTTS---HHHHHHHTT-----